Protein AF-A0A952P584-F1 (afdb_monomer_lite)

Structure (mmCIF, N/CA/C/O backbone):
data_AF-A0A952P584-F1
#
_entry.id   AF-A0A952P584-F1
#
loop_
_atom_site.group_PDB
_atom_site.id
_atom_site.type_symbol
_atom_site.label_atom_id
_atom_site.label_alt_id
_atom_site.label_comp_id
_atom_site.label_asym_id
_atom_site.label_entity_id
_atom_site.label_seq_id
_atom_site.pdbx_PDB_ins_code
_atom_site.Cartn_x
_atom_site.Cartn_y
_atom_site.Cartn_z
_atom_site.occupancy
_atom_site.B_iso_or_equiv
_atom_site.auth_seq_id
_atom_site.auth_comp_id
_atom_site.auth_asym_id
_atom_site.auth_atom_id
_atom_site.pdbx_PDB_model_num
ATOM 1 N N . MET A 1 1 ? 6.122 -4.767 -20.541 1.00 55.28 1 MET A N 1
ATOM 2 C CA . MET A 1 1 ? 4.658 -4.751 -20.755 1.00 55.28 1 MET A CA 1
ATOM 3 C C . MET A 1 1 ? 4.102 -3.714 -19.802 1.00 55.28 1 MET A C 1
ATOM 5 O O . MET A 1 1 ? 4.416 -3.806 -18.626 1.00 55.28 1 MET A O 1
ATOM 9 N N . LEU A 1 2 ? 3.342 -2.736 -20.294 1.00 66.06 2 LEU A N 1
ATOM 10 C CA . LEU A 1 2 ? 2.701 -1.732 -19.442 1.00 66.06 2 LEU A CA 1
ATOM 11 C C . LEU A 1 2 ? 1.430 -2.348 -18.856 1.00 66.06 2 LEU A C 1
ATOM 13 O O . LEU A 1 2 ? 0.504 -2.667 -19.602 1.00 66.06 2 LEU A O 1
ATOM 17 N N . THR A 1 3 ? 1.395 -2.560 -17.542 1.00 81.44 3 THR A N 1
ATOM 18 C CA . THR A 1 3 ? 0.188 -3.067 -16.874 1.00 81.44 3 THR A CA 1
ATOM 19 C C . THR A 1 3 ? -0.648 -1.889 -16.408 1.00 81.44 3 THR A C 1
ATOM 21 O O . THR A 1 3 ? -0.188 -1.090 -15.597 1.00 81.44 3 THR A O 1
ATOM 24 N N . GLN A 1 4 ? -1.880 -1.768 -16.898 1.00 86.69 4 GLN A N 1
ATOM 25 C CA . GLN A 1 4 ? -2.784 -0.702 -16.472 1.00 86.69 4 GLN A CA 1
ATOM 26 C C . GLN A 1 4 ? -3.712 -1.167 -15.352 1.00 86.6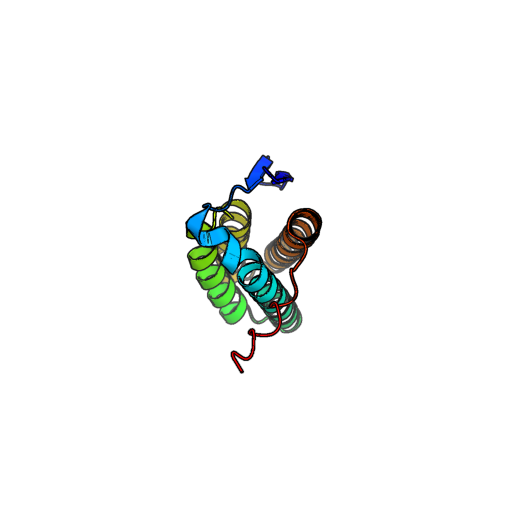9 4 GLN A C 1
ATOM 28 O O . GLN A 1 4 ? -4.386 -2.196 -15.446 1.00 86.69 4 GLN A O 1
ATOM 33 N N . VAL A 1 5 ? -3.786 -0.370 -14.289 1.00 87.88 5 VAL A N 1
ATOM 34 C CA . VAL A 1 5 ? -4.652 -0.632 -13.142 1.00 87.88 5 VAL A CA 1
ATOM 35 C C . VAL A 1 5 ? -5.497 0.594 -12.839 1.00 87.88 5 VAL A C 1
ATOM 37 O O . VAL A 1 5 ? -4.989 1.644 -12.462 1.00 87.88 5 VAL A O 1
ATOM 40 N N . THR A 1 6 ? -6.814 0.437 -12.952 1.00 87.62 6 THR A N 1
ATOM 41 C CA . THR A 1 6 ? -7.781 1.439 -12.491 1.00 87.62 6 THR A CA 1
ATOM 42 C C . THR A 1 6 ? -8.186 1.174 -11.044 1.00 87.62 6 THR A C 1
ATOM 44 O O . THR A 1 6 ? -8.560 0.044 -10.694 1.00 87.62 6 THR A O 1
ATOM 47 N N . THR A 1 7 ? -8.113 2.228 -10.236 1.00 89.44 7 THR A N 1
ATOM 48 C CA . THR A 1 7 ? -8.456 2.311 -8.809 1.00 89.44 7 THR A CA 1
ATOM 49 C C . THR A 1 7 ? -9.338 3.534 -8.562 1.00 89.44 7 THR A C 1
ATOM 51 O O . THR A 1 7 ? -9.632 4.300 -9.485 1.00 89.44 7 THR A O 1
ATOM 54 N N . ARG A 1 8 ? -9.738 3.769 -7.307 1.00 85.56 8 ARG A N 1
ATOM 55 C CA . ARG A 1 8 ? -10.441 5.003 -6.916 1.00 85.56 8 ARG A CA 1
ATOM 56 C C . ARG A 1 8 ? -9.630 6.275 -7.178 1.00 85.56 8 ARG A C 1
ATOM 58 O O . ARG A 1 8 ? -10.207 7.352 -7.276 1.00 85.56 8 ARG A O 1
ATOM 65 N N . HIS A 1 9 ? -8.308 6.149 -7.276 1.00 81.75 9 HIS A N 1
ATOM 66 C CA . HIS A 1 9 ? -7.392 7.266 -7.491 1.00 81.75 9 HIS A CA 1
ATOM 67 C C . HIS A 1 9 ? -7.165 7.586 -8.974 1.00 81.75 9 HIS A C 1
ATOM 69 O O . HIS A 1 9 ? -6.497 8.564 -9.292 1.00 81.75 9 HIS A O 1
ATOM 75 N N . GLY A 1 10 ? -7.731 6.787 -9.884 1.00 89.88 10 GLY A N 1
ATOM 76 C CA . GLY A 1 10 ? -7.568 6.939 -11.325 1.00 89.88 10 GLY A CA 1
ATOM 77 C C . GLY A 1 10 ? -6.967 5.697 -11.972 1.00 89.88 10 GLY A C 1
ATOM 78 O O . GLY A 1 10 ? -7.000 4.600 -11.413 1.00 89.88 10 GLY A O 1
ATOM 79 N N . THR A 1 11 ? -6.444 5.866 -13.183 1.00 90.12 11 THR A N 1
ATOM 80 C CA . THR A 1 11 ? -5.751 4.795 -13.907 1.00 90.12 11 THR A CA 1
ATOM 81 C C . THR A 1 11 ? -4.254 5.011 -13.803 1.00 90.12 11 THR A C 1
ATOM 83 O O . THR A 1 11 ? -3.769 6.103 -14.081 1.00 90.12 11 THR A O 1
ATOM 86 N N . TYR A 1 12 ? -3.549 3.958 -13.406 1.00 89.94 12 TYR A N 1
ATOM 87 C CA . TYR A 1 12 ? -2.105 3.945 -13.242 1.00 89.94 12 TYR A CA 1
ATOM 88 C C . TYR A 1 12 ? -1.482 2.980 -14.233 1.00 89.94 12 TYR A C 1
ATOM 90 O O . TYR A 1 12 ? -2.000 1.880 -14.443 1.00 89.94 12 TYR A O 1
ATOM 98 N N . GLU A 1 13 ? -0.351 3.387 -14.793 1.00 88.81 13 GLU A N 1
ATOM 99 C CA . GLU A 1 13 ? 0.538 2.506 -15.535 1.00 88.81 13 GLU A CA 1
ATOM 100 C C . GLU A 1 13 ? 1.598 1.970 -14.581 1.00 88.81 13 GLU A C 1
ATOM 102 O O . GLU A 1 13 ? 2.230 2.720 -13.841 1.00 88.81 13 GLU A O 1
ATOM 107 N N . ILE A 1 14 ? 1.747 0.652 -14.571 1.00 87.69 14 ILE A N 1
ATOM 108 C CA . ILE A 1 14 ? 2.794 -0.048 -13.845 1.00 87.69 14 ILE A CA 1
ATOM 109 C C . ILE A 1 14 ? 3.858 -0.403 -14.872 1.00 87.69 14 ILE A C 1
ATOM 111 O O . ILE A 1 14 ? 3.645 -1.266 -15.732 1.00 87.69 14 ILE A O 1
ATOM 115 N N . ASP A 1 15 ? 4.980 0.296 -14.757 1.00 85.62 15 ASP A N 1
ATOM 116 C CA . ASP A 1 15 ? 6.162 0.146 -15.598 1.00 85.62 15 ASP A CA 1
ATOM 117 C C . ASP A 1 15 ? 7.401 0.070 -14.698 1.00 85.62 15 ASP A C 1
ATOM 119 O O . ASP A 1 15 ? 8.000 1.098 -14.364 1.00 85.62 15 ASP A O 1
ATOM 123 N N . PRO A 1 16 ? 7.743 -1.126 -14.189 1.00 87.25 16 PRO A N 1
ATOM 124 C CA . PRO A 1 16 ? 8.911 -1.266 -13.346 1.00 87.25 16 PRO A CA 1
ATOM 125 C C . PRO A 1 16 ? 10.196 -0.986 -14.140 1.00 87.25 16 PRO A C 1
ATOM 127 O O . PRO A 1 16 ? 10.316 -1.443 -15.280 1.00 87.25 16 PRO A O 1
ATOM 130 N N . PRO A 1 17 ? 11.181 -0.290 -13.546 1.00 87.50 17 PRO A N 1
ATOM 131 C CA . PRO A 1 17 ? 12.475 -0.063 -14.178 1.00 87.50 17 PRO A CA 1
ATOM 132 C C . PRO A 1 17 ? 13.138 -1.370 -14.632 1.00 87.50 17 PRO A C 1
ATOM 134 O O . PRO A 1 17 ? 13.067 -2.389 -13.942 1.00 87.50 17 PRO A O 1
ATOM 137 N N . ALA A 1 18 ? 13.794 -1.349 -15.797 1.00 86.69 18 ALA A N 1
ATOM 138 C CA . ALA A 1 18 ? 14.370 -2.549 -16.412 1.00 86.69 18 ALA A CA 1
ATOM 139 C C . ALA A 1 18 ? 15.422 -3.242 -15.525 1.00 86.69 18 ALA A C 1
ATOM 141 O O . ALA A 1 18 ? 15.510 -4.465 -15.516 1.00 86.69 18 ALA A O 1
ATOM 142 N N . ASP A 1 19 ? 16.180 -2.465 -14.758 1.00 88.50 19 ASP A N 1
ATOM 143 C CA . ASP A 1 19 ? 17.163 -2.905 -13.765 1.00 88.50 19 ASP A CA 1
ATOM 144 C C . ASP A 1 19 ? 16.534 -3.507 -12.499 1.00 88.50 19 ASP A C 1
ATOM 146 O O . ASP A 1 19 ? 17.216 -4.190 -11.740 1.00 88.50 19 ASP A O 1
ATOM 150 N N . LEU A 1 20 ? 15.233 -3.300 -12.280 1.00 88.75 20 LEU A N 1
ATOM 151 C CA . LEU A 1 20 ? 14.490 -3.888 -11.167 1.00 88.75 20 LEU A CA 1
ATOM 152 C C . LEU A 1 20 ? 13.628 -5.086 -11.570 1.00 88.75 20 LEU A C 1
ATOM 154 O O . LEU A 1 20 ? 13.075 -5.748 -10.691 1.00 88.75 20 LEU A O 1
ATOM 158 N N . MET A 1 21 ? 13.524 -5.387 -12.869 1.00 86.31 21 MET A N 1
ATOM 159 C CA . MET A 1 21 ? 12.645 -6.433 -13.405 1.00 86.31 21 MET A CA 1
ATOM 160 C C . MET A 1 21 ? 12.895 -7.817 -12.790 1.00 86.31 21 MET A C 1
ATOM 162 O O . MET A 1 21 ? 11.934 -8.540 -12.530 1.00 86.31 21 MET A O 1
ATOM 166 N N . GLU A 1 22 ? 14.150 -8.175 -12.503 1.00 87.38 22 GLU A N 1
ATOM 167 C CA . GLU A 1 22 ? 14.493 -9.459 -11.870 1.00 87.38 22 GLU A CA 1
ATOM 168 C C . GLU A 1 22 ? 13.995 -9.575 -10.418 1.00 87.38 22 GLU A C 1
ATOM 170 O O . GLU A 1 22 ? 13.712 -10.673 -9.941 1.00 87.38 22 GLU A O 1
ATOM 175 N N . TYR A 1 23 ? 13.808 -8.445 -9.729 1.00 89.06 23 TYR A N 1
ATOM 176 C CA . TYR A 1 23 ? 13.332 -8.397 -8.345 1.00 89.06 23 TYR A CA 1
ATOM 177 C C . TYR A 1 23 ? 11.806 -8.311 -8.243 1.00 89.06 23 TYR A C 1
ATOM 179 O O . TYR A 1 23 ? 11.258 -8.421 -7.145 1.00 89.06 23 TYR A O 1
ATOM 187 N N . ILE A 1 24 ? 11.093 -8.121 -9.359 1.00 89.12 24 ILE A N 1
ATOM 188 C CA . ILE A 1 24 ? 9.631 -7.965 -9.366 1.00 89.12 24 ILE A CA 1
ATOM 189 C C . ILE A 1 24 ? 8.900 -9.181 -8.790 1.00 89.12 24 ILE A C 1
ATOM 191 O O . ILE A 1 24 ? 8.007 -8.971 -7.964 1.00 89.12 24 ILE A O 1
ATOM 195 N N . PRO A 1 25 ? 9.264 -10.436 -9.119 1.00 87.75 25 PRO A N 1
ATOM 196 C CA . PRO A 1 25 ? 8.616 -11.596 -8.513 1.00 87.75 25 PRO A CA 1
ATOM 197 C C . PRO A 1 25 ? 8.746 -11.602 -6.983 1.00 87.75 25 PRO A C 1
ATOM 199 O O . PRO A 1 25 ? 7.752 -11.761 -6.270 1.00 87.75 25 PRO A O 1
ATOM 202 N N . GLU A 1 26 ? 9.948 -11.351 -6.454 1.00 89.19 26 GLU A N 1
ATOM 203 C CA . GLU A 1 26 ? 10.174 -11.281 -5.007 1.00 89.19 26 GLU A CA 1
ATOM 204 C C . GLU A 1 26 ? 9.423 -10.102 -4.375 1.00 89.19 26 GLU A C 1
ATOM 206 O O . GLU A 1 26 ? 8.772 -10.250 -3.335 1.00 89.19 26 GLU A O 1
ATOM 211 N N . PHE A 1 27 ? 9.465 -8.933 -5.017 1.00 91.19 27 PHE A N 1
ATOM 212 C CA . PHE A 1 27 ? 8.733 -7.749 -4.592 1.00 91.19 27 PHE A CA 1
ATOM 213 C C . PHE A 1 27 ? 7.240 -8.058 -4.441 1.00 91.19 27 PHE A C 1
ATOM 215 O O . PHE A 1 27 ? 6.681 -7.790 -3.376 1.00 91.19 27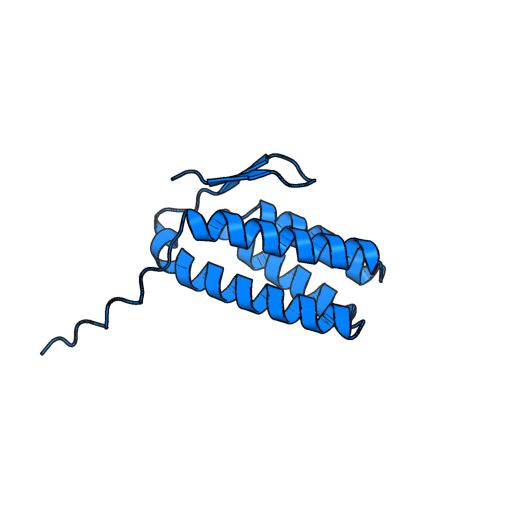 PHE A O 1
ATOM 222 N N . LEU A 1 28 ? 6.606 -8.670 -5.448 1.00 91.69 28 LEU A N 1
ATOM 223 C CA . LEU A 1 28 ? 5.185 -9.029 -5.414 1.00 91.69 28 LEU A CA 1
ATOM 224 C C . LEU A 1 28 ? 4.884 -10.082 -4.346 1.00 91.69 28 LEU A C 1
ATOM 226 O O . LEU A 1 28 ? 3.923 -9.915 -3.594 1.00 91.69 28 LEU A O 1
ATOM 230 N N . GLY A 1 29 ? 5.737 -11.098 -4.192 1.00 91.69 29 GLY A N 1
ATOM 231 C CA . GLY A 1 29 ? 5.620 -12.070 -3.100 1.00 91.69 29 GLY A CA 1
ATOM 232 C C . GLY A 1 29 ? 5.689 -11.412 -1.716 1.00 91.69 29 GLY A C 1
ATOM 233 O O . GLY A 1 29 ? 4.951 -11.776 -0.798 1.00 91.69 29 GLY A O 1
ATOM 234 N N . ASN A 1 30 ? 6.518 -10.380 -1.554 1.00 93.88 30 ASN A N 1
ATOM 235 C CA . ASN A 1 30 ? 6.559 -9.592 -0.326 1.00 93.88 30 ASN A CA 1
ATOM 236 C C . ASN A 1 30 ? 5.308 -8.711 -0.151 1.00 93.88 30 ASN A C 1
ATOM 238 O O . ASN A 1 30 ? 4.836 -8.568 0.977 1.00 93.88 30 ASN A O 1
ATOM 242 N N . ARG A 1 31 ? 4.709 -8.183 -1.230 1.00 95.31 31 ARG A N 1
ATOM 243 C CA . ARG A 1 31 ? 3.424 -7.459 -1.150 1.00 95.31 31 ARG A CA 1
ATOM 244 C C . ARG A 1 31 ? 2.252 -8.379 -0.785 1.00 95.31 31 ARG A C 1
ATOM 246 O O . ARG A 1 31 ? 1.354 -7.948 -0.067 1.00 95.31 31 ARG A O 1
ATOM 253 N N . GLU A 1 32 ? 2.264 -9.645 -1.202 1.00 95.12 32 GLU A N 1
ATOM 254 C CA . GLU A 1 32 ? 1.259 -10.631 -0.768 1.00 95.12 32 GLU A CA 1
ATOM 255 C C . GLU A 1 32 ? 1.360 -10.918 0.743 1.00 95.12 32 GLU A C 1
ATOM 257 O O . GLU A 1 32 ? 0.342 -10.980 1.438 1.00 95.12 32 GLU A O 1
ATOM 262 N N . LYS A 1 33 ? 2.583 -11.009 1.289 1.00 96.62 33 LYS A N 1
ATOM 263 C CA . LYS A 1 33 ? 2.802 -11.116 2.746 1.00 96.62 33 LYS A CA 1
ATOM 264 C C . LYS A 1 33 ? 2.317 -9.866 3.481 1.00 96.62 33 LYS A C 1
ATOM 266 O O . LYS A 1 33 ? 1.685 -9.981 4.531 1.00 96.62 33 LYS A O 1
ATOM 271 N N . ASP A 1 34 ? 2.574 -8.688 2.916 1.00 97.56 34 ASP A N 1
ATOM 272 C CA . ASP A 1 34 ? 2.081 -7.421 3.458 1.00 97.56 34 ASP A CA 1
ATOM 273 C C . ASP A 1 34 ? 0.546 -7.412 3.521 1.00 97.56 34 ASP A C 1
ATOM 275 O O . ASP A 1 34 ? -0.020 -7.097 4.567 1.00 97.56 34 ASP A O 1
ATOM 279 N N . LEU A 1 35 ? -0.137 -7.845 2.454 1.00 98.25 35 LEU A N 1
ATOM 280 C CA . LEU A 1 35 ? -1.598 -7.968 2.424 1.00 98.25 35 LEU A CA 1
ATOM 281 C C . LEU A 1 35 ? -2.120 -8.904 3.525 1.00 98.25 35 LEU A C 1
ATOM 283 O O . LEU A 1 35 ? -3.083 -8.565 4.216 1.00 98.25 35 LEU A O 1
ATOM 287 N N . ALA A 1 36 ? -1.482 -10.059 3.727 1.00 98.25 36 ALA A N 1
ATOM 288 C CA . ALA A 1 36 ? -1.866 -10.988 4.788 1.00 98.25 36 ALA A CA 1
ATOM 289 C C . ALA A 1 36 ? -1.714 -10.362 6.190 1.00 98.25 36 ALA A C 1
ATOM 291 O O . ALA A 1 36 ? -2.590 -10.535 7.045 1.00 98.25 36 ALA A O 1
ATOM 292 N N . ALA A 1 37 ? -0.639 -9.599 6.417 1.00 98.50 37 ALA A N 1
ATOM 293 C CA . ALA A 1 37 ? -0.412 -8.877 7.668 1.00 98.50 37 ALA A CA 1
ATOM 294 C C . ALA A 1 37 ? -1.467 -7.783 7.898 1.00 98.50 37 ALA A C 1
ATOM 296 O O . ALA A 1 37 ? -2.051 -7.716 8.981 1.00 98.50 37 ALA A O 1
ATOM 297 N N . LEU A 1 38 ? -1.787 -6.995 6.868 1.00 98.56 38 LEU A N 1
ATOM 298 C CA . LEU A 1 38 ? -2.842 -5.979 6.917 1.00 98.56 38 LEU A CA 1
ATOM 299 C C . LEU A 1 38 ? -4.204 -6.586 7.274 1.00 98.56 38 LEU A C 1
ATOM 301 O O . LEU A 1 38 ? -4.891 -6.114 8.181 1.00 98.56 38 LEU A O 1
ATOM 305 N N . GLN A 1 39 ? -4.576 -7.680 6.607 1.00 98.56 39 GLN A N 1
ATOM 306 C CA . GLN A 1 39 ? -5.816 -8.406 6.881 1.00 98.56 39 GLN A CA 1
ATOM 307 C C . GLN A 1 39 ? -5.863 -8.968 8.310 1.00 98.56 39 GLN A C 1
ATOM 309 O O . GLN A 1 39 ? -6.929 -9.029 8.925 1.00 98.56 39 GLN A O 1
ATOM 314 N N . ALA A 1 40 ? -4.726 -9.399 8.859 1.00 98.62 40 ALA A N 1
ATOM 315 C CA . ALA A 1 40 ? -4.653 -9.849 10.243 1.00 98.62 40 ALA A CA 1
ATOM 316 C C . ALA A 1 40 ? -4.811 -8.689 11.237 1.00 98.62 40 ALA A C 1
ATOM 318 O O . ALA A 1 40 ? -5.561 -8.830 12.205 1.00 98.62 40 ALA A O 1
ATOM 319 N N . ALA A 1 41 ? -4.152 -7.555 10.989 1.00 98.44 41 ALA A N 1
ATOM 320 C CA . ALA A 1 41 ? -4.217 -6.373 11.844 1.00 98.44 41 ALA A CA 1
ATOM 321 C C . ALA A 1 41 ? -5.639 -5.786 11.899 1.00 98.44 41 ALA A C 1
ATOM 323 O O . ALA A 1 41 ? -6.181 -5.591 12.987 1.00 98.44 41 ALA A O 1
ATOM 324 N N . ILE A 1 42 ? -6.316 -5.631 10.753 1.00 98.38 42 ILE A N 1
ATOM 325 C CA . ILE A 1 42 ? -7.692 -5.102 10.715 1.00 98.38 42 ILE A CA 1
ATOM 326 C C . ILE A 1 42 ? -8.700 -6.024 11.419 1.00 98.38 42 ILE A C 1
ATOM 328 O O . ILE A 1 42 ? -9.601 -5.551 12.112 1.00 98.38 42 ILE A O 1
ATOM 332 N N . ARG A 1 43 ? -8.536 -7.354 11.335 1.00 98.38 43 ARG A N 1
ATOM 333 C CA . ARG A 1 43 ? -9.371 -8.306 12.096 1.00 98.38 43 ARG A CA 1
ATOM 334 C C . ARG A 1 43 ? -9.210 -8.144 13.607 1.00 98.38 43 ARG A C 1
ATOM 336 O O . ARG A 1 43 ? -10.183 -8.315 14.330 1.00 98.38 43 ARG A O 1
ATOM 343 N N . LYS A 1 44 ? -8.008 -7.798 14.069 1.00 97.94 44 LYS A N 1
ATOM 344 C CA . LYS A 1 44 ? -7.708 -7.546 15.485 1.00 97.94 44 LYS A CA 1
ATOM 345 C C . LYS A 1 44 ? -8.051 -6.122 15.939 1.00 97.94 44 LYS A C 1
ATOM 347 O O . LYS A 1 44 ? -8.030 -5.871 17.136 1.00 97.94 44 LYS A O 1
ATOM 352 N N . GLY A 1 45 ? -8.367 -5.213 15.011 1.00 97.88 45 GLY A N 1
ATOM 353 C CA . GLY A 1 45 ? -8.532 -3.787 15.315 1.00 97.88 45 GLY A CA 1
ATOM 354 C C . GLY A 1 45 ? -7.212 -3.093 15.668 1.00 97.88 45 GLY A C 1
ATOM 355 O O . GLY A 1 45 ? -7.217 -2.110 16.398 1.00 97.88 45 GLY A O 1
ATOM 356 N N . ASP A 1 46 ? -6.083 -3.617 15.186 1.00 98.56 46 ASP A N 1
ATOM 357 C CA . ASP A 1 46 ? -4.746 -3.098 15.486 1.00 98.56 46 ASP A CA 1
ATOM 358 C C . ASP A 1 46 ? -4.381 -1.952 14.527 1.00 98.56 46 ASP A C 1
ATOM 360 O O . ASP A 1 46 ? -3.657 -2.125 13.543 1.00 98.56 46 ASP A O 1
ATOM 364 N N . PHE A 1 47 ? -4.958 -0.775 14.777 1.00 98.44 47 PHE A N 1
ATOM 365 C CA . PHE A 1 47 ? -4.705 0.429 13.983 1.00 98.44 47 PHE A CA 1
ATOM 366 C C . PHE A 1 47 ? -3.251 0.925 14.034 1.00 98.44 47 PHE A C 1
ATOM 368 O O . PHE A 1 47 ? -2.746 1.317 12.980 1.00 98.44 47 PHE A O 1
ATOM 375 N N . PRO A 1 48 ? -2.529 0.868 15.174 1.00 98.50 48 PRO A N 1
ATOM 376 C CA . PRO A 1 48 ? -1.104 1.196 15.198 1.00 98.50 48 PRO A CA 1
ATOM 377 C C . PRO A 1 48 ? -0.275 0.331 14.241 1.00 98.50 48 PRO A C 1
ATOM 379 O O . PRO A 1 48 ? 0.582 0.854 13.522 1.00 98.50 48 PRO A O 1
ATOM 382 N N . GLU A 1 49 ? -0.549 -0.975 14.171 1.00 98.31 49 GLU A N 1
ATOM 383 C CA . GLU A 1 49 ? 0.141 -1.845 13.218 1.00 98.31 49 GLU A CA 1
ATOM 384 C C . GLU A 1 49 ? -0.268 -1.551 11.769 1.00 98.31 49 GLU A C 1
ATOM 386 O O . GLU A 1 49 ? 0.595 -1.521 10.890 1.00 98.31 49 GLU A O 1
ATOM 391 N N . LEU A 1 50 ? -1.547 -1.258 11.497 1.00 98.50 50 LEU A N 1
ATOM 392 C CA . LEU A 1 50 ? -1.992 -0.827 10.162 1.00 98.50 50 LEU A CA 1
ATOM 393 C C . LEU A 1 50 ? -1.280 0.448 9.699 1.00 98.50 50 LEU A C 1
ATOM 395 O O . LEU A 1 50 ? -0.831 0.509 8.555 1.00 98.50 50 LEU A O 1
ATOM 399 N N . PHE A 1 51 ? -1.127 1.432 10.589 1.00 98.38 51 PHE A N 1
ATOM 400 C CA . PHE A 1 51 ? -0.391 2.665 10.316 1.00 98.38 51 PHE A CA 1
ATOM 401 C C . PHE A 1 51 ? 1.064 2.363 9.940 1.00 98.38 51 PHE A C 1
ATOM 403 O O . PHE A 1 51 ? 1.555 2.795 8.895 1.00 98.38 51 PHE A O 1
ATOM 410 N N . ARG A 1 52 ? 1.748 1.551 10.757 1.00 98.25 52 ARG A N 1
ATOM 411 C CA . ARG A 1 52 ? 3.152 1.177 10.540 1.00 98.25 52 ARG A CA 1
ATOM 412 C C . ARG A 1 52 ? 3.347 0.392 9.241 1.00 98.25 52 ARG A C 1
ATOM 414 O O . ARG A 1 52 ? 4.320 0.622 8.518 1.00 98.25 52 ARG A O 1
ATOM 421 N N . LEU A 1 53 ? 2.439 -0.537 8.940 1.00 98.00 53 LEU A N 1
ATOM 422 C CA . LEU A 1 53 ? 2.456 -1.308 7.700 1.00 98.00 53 LEU A CA 1
ATOM 423 C C . LEU A 1 53 ? 2.219 -0.404 6.487 1.00 98.00 53 LEU A C 1
ATOM 425 O O . LEU A 1 53 ? 3.014 -0.470 5.552 1.00 98.00 53 LEU A O 1
ATOM 429 N N . GLY A 1 54 ? 1.206 0.469 6.523 1.00 97.38 54 GLY A N 1
ATOM 430 C CA . GLY A 1 54 ? 0.931 1.444 5.462 1.00 97.38 54 GLY A CA 1
ATOM 431 C C . GLY A 1 54 ? 2.145 2.324 5.161 1.00 97.38 54 GLY A C 1
ATOM 432 O O . GLY A 1 54 ? 2.613 2.367 4.023 1.00 97.38 54 GLY A O 1
ATOM 433 N N . HIS A 1 55 ? 2.751 2.908 6.197 1.00 96.50 55 HIS A N 1
ATOM 434 C CA . HIS A 1 55 ? 3.945 3.742 6.055 1.00 96.50 55 HIS A CA 1
ATOM 435 C C . HIS A 1 55 ? 5.108 3.004 5.372 1.00 96.50 55 HIS A C 1
ATOM 437 O O . HIS A 1 55 ? 5.723 3.513 4.430 1.00 96.50 55 HIS A O 1
ATOM 443 N N . ARG A 1 56 ? 5.400 1.771 5.811 1.00 96.31 56 ARG A N 1
ATOM 444 C CA . ARG A 1 56 ? 6.467 0.955 5.214 1.00 96.31 56 ARG A CA 1
ATOM 445 C C . ARG A 1 56 ? 6.159 0.598 3.761 1.00 96.31 56 ARG A C 1
ATOM 447 O O . ARG A 1 56 ? 7.045 0.708 2.918 1.00 96.31 56 ARG A O 1
ATOM 454 N N . ILE A 1 57 ? 4.933 0.154 3.475 1.00 96.56 57 ILE A N 1
ATOM 455 C CA . ILE A 1 57 ? 4.508 -0.251 2.128 1.00 96.56 57 ILE A CA 1
ATOM 456 C C . ILE A 1 57 ? 4.633 0.928 1.159 1.00 96.56 57 ILE A C 1
ATOM 458 O O . ILE A 1 57 ? 5.181 0.765 0.068 1.00 96.56 57 ILE A O 1
ATOM 462 N N . LYS A 1 58 ? 4.205 2.123 1.578 1.00 93.56 58 LYS A N 1
ATOM 463 C CA . LYS A 1 58 ? 4.352 3.360 0.803 1.00 93.56 58 LYS A CA 1
ATOM 464 C C . LYS A 1 58 ? 5.802 3.590 0.378 1.00 93.56 58 LYS A C 1
ATOM 466 O O . LYS A 1 58 ? 6.066 3.784 -0.807 1.00 93.56 58 LYS A O 1
ATOM 471 N N . GLY A 1 59 ? 6.737 3.492 1.326 1.00 91.50 59 GLY A N 1
ATOM 472 C CA . GLY A 1 59 ? 8.163 3.713 1.071 1.00 91.50 59 GLY A CA 1
ATOM 473 C C . GLY A 1 59 ? 8.791 2.710 0.099 1.00 91.50 59 GLY A C 1
ATOM 474 O O . GLY A 1 59 ? 9.659 3.084 -0.683 1.00 91.50 59 GLY A O 1
ATOM 475 N N . VAL A 1 60 ? 8.344 1.449 0.103 1.00 91.81 60 VAL A N 1
ATOM 476 C CA . VAL A 1 60 ? 8.919 0.414 -0.777 1.00 91.81 60 VAL A CA 1
ATOM 477 C C . VAL A 1 60 ? 8.319 0.393 -2.183 1.00 91.81 60 VAL A C 1
ATOM 479 O O . VAL A 1 60 ? 8.974 -0.105 -3.089 1.00 91.81 60 VAL A O 1
ATOM 482 N N . CYS A 1 61 ? 7.099 0.896 -2.399 1.00 90.12 61 CYS A N 1
ATOM 483 C CA . CYS A 1 61 ? 6.427 0.774 -3.701 1.00 90.12 61 CYS A CA 1
ATOM 484 C C . CYS A 1 61 ? 6.866 1.828 -4.727 1.00 90.12 61 CYS A C 1
ATOM 486 O O . CYS A 1 61 ? 6.885 1.540 -5.924 1.00 90.12 61 CYS A O 1
ATOM 488 N N . GLN A 1 62 ? 7.228 3.033 -4.275 1.00 84.38 62 GLN A N 1
ATOM 489 C CA . GLN A 1 62 ? 7.595 4.148 -5.157 1.00 84.38 62 GLN A CA 1
ATOM 490 C C . GLN A 1 62 ? 8.784 3.841 -6.089 1.00 84.38 62 GLN A C 1
ATOM 492 O O . GLN A 1 62 ? 8.638 4.044 -7.293 1.00 84.38 62 GLN A O 1
ATOM 497 N N . PRO A 1 63 ? 9.927 3.316 -5.600 1.00 85.94 63 PRO A N 1
ATOM 498 C CA . PRO A 1 63 ? 11.092 3.061 -6.455 1.00 85.94 63 PRO A CA 1
ATOM 499 C C . PRO A 1 63 ? 10.863 1.986 -7.527 1.00 85.94 63 PRO A C 1
ATOM 501 O O . PRO A 1 63 ? 11.544 1.983 -8.543 1.00 85.94 63 PRO A O 1
ATOM 504 N N . PHE A 1 64 ? 9.904 1.081 -7.309 1.00 85.06 64 PHE A N 1
ATOM 505 C CA . PHE A 1 64 ? 9.621 -0.055 -8.192 1.00 85.06 64 PHE A CA 1
ATOM 506 C C . PHE A 1 64 ? 8.570 0.253 -9.275 1.00 85.06 64 PHE A C 1
ATOM 508 O O . PHE A 1 64 ? 8.144 -0.658 -9.978 1.00 85.06 64 PHE A O 1
ATOM 515 N N . GLY A 1 65 ? 8.105 1.503 -9.397 1.00 87.06 65 GLY A N 1
ATOM 516 C CA . GLY A 1 65 ? 7.069 1.877 -10.372 1.00 87.06 65 GLY A CA 1
ATOM 517 C C . GLY A 1 65 ? 5.641 1.485 -9.962 1.00 87.06 65 GLY A C 1
ATOM 518 O O . GLY A 1 65 ? 4.726 1.522 -10.780 1.00 87.06 65 GLY A O 1
ATOM 519 N N . PHE A 1 66 ? 5.413 1.132 -8.691 1.00 90.81 66 PHE A N 1
ATOM 520 C CA . PHE A 1 66 ? 4.091 0.771 -8.159 1.00 90.81 66 PHE A CA 1
ATOM 521 C C . PHE A 1 66 ? 3.437 1.941 -7.418 1.00 90.81 66 PHE A C 1
ATOM 523 O O . PHE A 1 66 ? 2.998 1.807 -6.272 1.00 90.81 66 PHE A O 1
ATOM 530 N N . GLU A 1 67 ? 3.353 3.103 -8.069 1.00 91.38 67 GLU A N 1
ATOM 531 C CA . GLU A 1 67 ? 2.803 4.324 -7.464 1.00 91.38 67 GLU A CA 1
ATOM 532 C C . GLU A 1 67 ? 1.390 4.109 -6.898 1.00 91.38 67 GLU A C 1
ATOM 534 O O . GLU A 1 67 ? 1.083 4.560 -5.794 1.00 91.38 67 GLU A O 1
ATOM 539 N N . VAL A 1 68 ? 0.560 3.334 -7.601 1.00 94.00 68 VAL A N 1
ATOM 540 C CA . VAL A 1 68 ? -0.804 3.005 -7.169 1.00 94.00 68 VAL A CA 1
ATOM 541 C C . VAL A 1 68 ? -0.847 2.300 -5.810 1.00 94.00 68 VAL A C 1
ATOM 543 O O . VAL A 1 68 ? -1.686 2.631 -4.974 1.00 94.00 68 VAL A O 1
ATOM 546 N N . LEU A 1 69 ? 0.079 1.369 -5.547 1.00 94.94 69 LEU A N 1
ATOM 547 C CA . LEU A 1 69 ? 0.177 0.691 -4.251 1.00 94.94 69 LEU A CA 1
ATOM 548 C C . LEU A 1 69 ? 0.660 1.660 -3.170 1.00 94.94 69 LEU A C 1
ATOM 550 O O . LEU A 1 69 ? 0.193 1.590 -2.035 1.00 94.94 69 LEU A O 1
ATOM 554 N N . GLY A 1 70 ? 1.553 2.585 -3.532 1.00 94.38 70 GLY A N 1
ATOM 555 C CA . GLY A 1 70 ? 2.000 3.658 -2.649 1.00 94.38 70 GLY A CA 1
ATOM 556 C C . GLY A 1 70 ? 0.858 4.581 -2.221 1.00 94.38 70 GLY A C 1
ATOM 557 O O . GLY A 1 70 ? 0.735 4.879 -1.036 1.00 94.38 70 GLY A O 1
ATOM 558 N N . LYS A 1 71 ? -0.019 4.970 -3.155 1.00 95.38 71 LYS A N 1
ATOM 559 C CA . LYS A 1 71 ? -1.192 5.810 -2.865 1.00 95.38 71 LYS A CA 1
ATOM 560 C C . LYS A 1 71 ? -2.220 5.110 -1.984 1.00 95.38 71 LYS A C 1
ATOM 562 O O . LYS A 1 71 ? -2.656 5.685 -0.994 1.00 95.38 71 LYS A O 1
ATOM 567 N N . ILE A 1 72 ? -2.522 3.845 -2.270 1.00 97.00 72 ILE A N 1
ATOM 568 C CA . ILE A 1 72 ? -3.394 3.030 -1.409 1.00 97.00 72 ILE A CA 1
ATOM 569 C C . ILE A 1 72 ? -2.806 2.915 0.009 1.00 97.00 72 ILE A C 1
ATOM 571 O O . ILE A 1 72 ? -3.530 2.981 1.001 1.00 97.00 72 ILE A O 1
ATOM 575 N N . ALA A 1 73 ? -1.485 2.757 0.126 1.00 97.12 73 ALA A N 1
ATOM 576 C CA . ALA A 1 73 ? -0.815 2.660 1.419 1.00 97.12 73 ALA A CA 1
ATOM 577 C C . ALA A 1 73 ? -0.810 3.987 2.203 1.00 97.12 73 ALA A C 1
ATOM 579 O O . ALA A 1 73 ? -0.936 3.964 3.425 1.00 97.12 73 ALA A O 1
ATOM 580 N N . GLU A 1 74 ? -0.704 5.129 1.520 1.00 96.94 74 GLU A N 1
ATOM 581 C CA . GLU A 1 74 ? -0.814 6.473 2.109 1.00 96.94 74 GLU A CA 1
ATOM 582 C C . GLU A 1 74 ? -2.214 6.742 2.687 1.00 96.94 74 GLU A C 1
ATOM 584 O O . GLU A 1 74 ? -2.357 7.241 3.809 1.00 96.94 74 GLU A O 1
ATOM 589 N N . ASP A 1 75 ? -3.252 6.357 1.948 1.00 97.50 75 ASP A N 1
ATOM 590 C CA . ASP A 1 75 ? -4.639 6.455 2.398 1.00 97.50 75 ASP A CA 1
ATOM 591 C C . ASP A 1 75 ? -4.919 5.516 3.577 1.00 97.50 75 ASP A C 1
ATOM 593 O O . ASP A 1 75 ? -5.568 5.908 4.549 1.00 97.50 75 ASP A O 1
ATOM 597 N N . LEU A 1 76 ? -4.386 4.291 3.530 1.00 98.25 76 LEU A N 1
ATOM 598 C CA . LEU A 1 76 ? -4.464 3.342 4.637 1.00 98.25 76 LEU A CA 1
ATOM 599 C C . LEU A 1 76 ? -3.771 3.877 5.896 1.00 98.25 76 LEU A C 1
ATOM 601 O O . LEU A 1 76 ? -4.336 3.781 6.982 1.00 98.25 76 LEU A O 1
ATOM 605 N N . GLU A 1 77 ? -2.568 4.440 5.762 1.00 97.69 77 GLU A N 1
ATOM 606 C CA . GLU A 1 77 ? -1.824 5.075 6.857 1.00 97.69 77 GLU A CA 1
ATOM 607 C C . GLU A 1 77 ? -2.670 6.191 7.494 1.00 97.69 77 GLU A C 1
ATOM 609 O O . GLU A 1 77 ? -2.876 6.217 8.709 1.00 97.69 77 GLU A O 1
ATOM 614 N N . SER A 1 78 ? -3.252 7.060 6.667 1.00 97.81 78 SER A N 1
ATOM 615 C CA . SER A 1 78 ? -4.109 8.162 7.119 1.00 97.81 78 SER A CA 1
ATOM 616 C C . SER A 1 78 ? -5.392 7.681 7.805 1.00 97.81 78 SER A C 1
ATOM 618 O O . SER A 1 78 ? -5.799 8.251 8.820 1.00 97.81 78 SER A O 1
ATOM 620 N N . ALA A 1 79 ? -6.032 6.636 7.275 1.00 98.19 79 ALA A N 1
ATOM 621 C CA . ALA A 1 79 ? -7.237 6.037 7.844 1.00 98.19 79 ALA A CA 1
ATOM 622 C C . ALA A 1 79 ? -6.948 5.326 9.169 1.00 98.19 79 ALA A C 1
ATOM 624 O O . ALA A 1 79 ? -7.691 5.504 10.132 1.00 98.19 79 ALA A O 1
ATOM 625 N N . ALA A 1 80 ? -5.835 4.596 9.251 1.00 98.31 80 ALA A N 1
ATOM 626 C CA . ALA A 1 80 ? -5.397 3.928 10.469 1.00 98.31 80 ALA A CA 1
ATOM 627 C C . ALA A 1 80 ? -5.097 4.934 11.586 1.00 98.31 80 ALA A C 1
ATOM 629 O O . ALA A 1 80 ? -5.532 4.731 12.714 1.00 98.31 80 ALA A O 1
ATOM 630 N N . HIS A 1 81 ? -4.454 6.064 11.269 1.00 97.88 81 HIS A N 1
ATOM 631 C CA . HIS A 1 81 ? -4.235 7.148 12.234 1.00 97.88 81 HIS A CA 1
ATOM 632 C C . HIS A 1 81 ? -5.549 7.736 12.784 1.00 97.88 81 HIS A C 1
ATOM 634 O O . HIS A 1 81 ? -5.590 8.255 13.897 1.00 97.88 81 HIS A O 1
ATOM 640 N N . ARG A 1 82 ? -6.629 7.698 11.997 1.00 98.06 82 ARG A N 1
ATOM 641 C CA . ARG A 1 82 ? -7.966 8.170 12.395 1.00 98.06 82 ARG A CA 1
ATOM 642 C C . ARG A 1 82 ? -8.851 7.055 12.958 1.00 98.06 82 ARG A C 1
ATOM 644 O O . ARG A 1 82 ? -10.008 7.322 13.265 1.00 98.06 82 ARG A O 1
ATOM 651 N N . GLU A 1 83 ? -8.327 5.832 13.044 1.00 97.62 83 GLU A N 1
ATOM 652 C CA . GLU A 1 83 ? -9.060 4.612 13.399 1.00 97.62 83 GLU A CA 1
ATOM 653 C C . GLU A 1 83 ? -10.316 4.372 12.533 1.00 97.62 83 GLU A C 1
ATOM 655 O O . GLU A 1 83 ? -11.288 3.737 12.949 1.00 97.62 83 GLU A O 1
ATOM 660 N N . ASP A 1 84 ? -10.297 4.849 11.283 1.00 98.31 84 ASP A N 1
ATOM 661 C CA . ASP A 1 84 ? -11.394 4.660 10.335 1.00 98.31 84 ASP A CA 1
ATOM 662 C C . ASP A 1 84 ? -11.330 3.254 9.732 1.00 98.31 84 ASP A C 1
ATOM 664 O O . ASP A 1 84 ? -10.742 3.000 8.675 1.00 98.31 84 ASP A 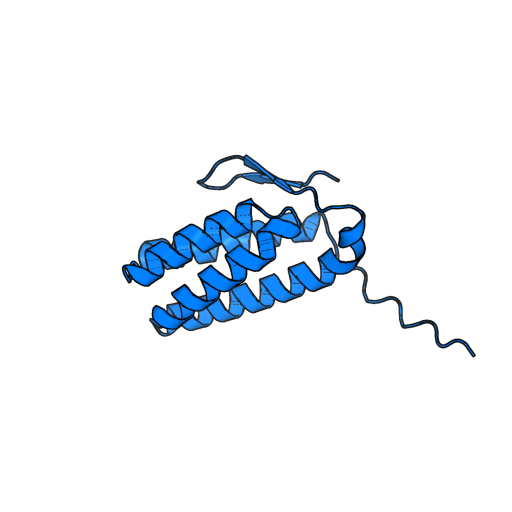O 1
ATOM 668 N N . ARG A 1 85 ? -11.953 2.310 10.439 1.00 98.06 85 ARG A N 1
ATOM 669 C CA . ARG A 1 85 ? -12.023 0.904 10.032 1.00 98.06 85 ARG A CA 1
ATOM 670 C C . ARG A 1 85 ? -12.585 0.723 8.621 1.00 98.06 85 ARG A C 1
ATOM 672 O O . ARG A 1 85 ? -12.083 -0.127 7.889 1.00 98.06 85 ARG A O 1
ATOM 679 N N . GLY A 1 86 ? -13.602 1.500 8.246 1.00 98.19 86 GLY A N 1
ATOM 680 C CA . GLY A 1 86 ? -14.275 1.359 6.956 1.00 98.19 86 GLY A CA 1
ATOM 681 C C . GLY A 1 86 ? -13.342 1.694 5.797 1.00 98.19 86 GLY A C 1
ATOM 682 O O . GLY A 1 86 ? -13.233 0.922 4.841 1.00 98.19 86 GLY A O 1
ATOM 683 N N . ILE A 1 87 ? -12.607 2.805 5.907 1.00 97.88 87 ILE A N 1
ATOM 684 C CA . ILE A 1 87 ? -11.608 3.169 4.898 1.00 97.88 87 ILE A CA 1
ATOM 685 C C . ILE A 1 87 ? -10.443 2.175 4.901 1.00 97.88 87 ILE A C 1
ATOM 687 O O . ILE A 1 87 ? -10.022 1.753 3.823 1.00 97.88 87 ILE A O 1
ATOM 691 N N . CYS A 1 88 ? -9.968 1.730 6.070 1.00 98.56 88 CYS A N 1
ATOM 692 C CA . CYS A 1 88 ? -8.921 0.708 6.154 1.00 98.56 88 CYS A CA 1
ATOM 693 C C . CYS A 1 88 ? -9.312 -0.583 5.418 1.00 98.56 88 CYS A C 1
ATOM 695 O O . CYS A 1 88 ? -8.541 -1.087 4.604 1.00 98.56 88 CYS A O 1
ATOM 697 N N . GLU A 1 89 ? -10.514 -1.114 5.656 1.00 98.50 89 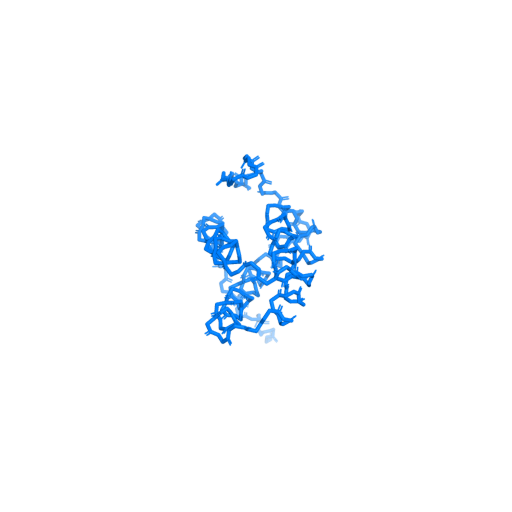GLU A N 1
ATOM 698 C CA . GLU A 1 89 ? -11.002 -2.321 4.977 1.00 98.50 89 GLU A CA 1
ATOM 699 C C . GLU A 1 89 ? -11.101 -2.113 3.458 1.00 98.50 89 GLU A C 1
ATOM 701 O O . GLU A 1 89 ? -10.662 -2.970 2.686 1.00 98.50 89 GLU A O 1
ATOM 706 N N . ALA A 1 90 ? -11.587 -0.947 3.020 1.00 98.06 90 ALA A N 1
ATOM 707 C CA . ALA A 1 90 ? -11.666 -0.606 1.603 1.00 98.06 90 ALA A CA 1
ATOM 708 C C . ALA A 1 90 ? -10.277 -0.506 0.943 1.00 98.06 90 ALA A C 1
ATOM 710 O O . ALA A 1 90 ? -10.106 -0.962 -0.187 1.00 98.06 90 ALA A O 1
ATOM 711 N N . MET A 1 91 ? -9.289 0.071 1.632 1.00 98.25 91 MET A N 1
ATOM 712 C CA . MET A 1 91 ? -7.900 0.162 1.162 1.00 98.25 91 MET A CA 1
ATOM 713 C C . MET A 1 91 ? -7.234 -1.205 1.060 1.00 98.25 91 MET A C 1
ATOM 715 O O . MET A 1 91 ? -6.599 -1.511 0.055 1.00 98.25 91 MET A O 1
ATOM 719 N N . ILE A 1 92 ? -7.417 -2.058 2.067 1.00 98.56 92 ILE A N 1
ATOM 720 C CA . ILE A 1 92 ? -6.857 -3.415 2.081 1.00 98.56 92 ILE A CA 1
ATOM 721 C C . ILE A 1 92 ? -7.441 -4.253 0.937 1.00 98.56 92 ILE A C 1
ATOM 723 O O . ILE A 1 92 ? -6.708 -4.979 0.262 1.00 98.56 92 ILE A O 1
ATOM 727 N N . ALA A 1 93 ? -8.749 -4.139 0.686 1.00 98.12 93 ALA A N 1
ATOM 728 C CA . ALA A 1 93 ? -9.396 -4.817 -0.433 1.00 98.12 93 ALA A CA 1
ATOM 729 C C . ALA A 1 93 ? -8.853 -4.331 -1.787 1.00 98.12 93 ALA A C 1
ATOM 731 O O . ALA A 1 93 ? -8.547 -5.136 -2.667 1.00 98.12 93 ALA A O 1
ATOM 732 N N . GLU A 1 94 ? -8.692 -3.019 -1.951 1.00 96.69 94 GLU A N 1
ATOM 733 C CA . GLU A 1 94 ? -8.164 -2.440 -3.183 1.00 96.69 94 GLU A CA 1
ATOM 734 C C . GLU A 1 94 ? -6.702 -2.817 -3.424 1.00 96.69 94 GLU A C 1
ATOM 736 O O . GLU A 1 94 ? -6.364 -3.220 -4.536 1.00 96.69 94 GLU A O 1
ATOM 741 N N . PHE A 1 95 ? -5.870 -2.807 -2.380 1.00 97.38 95 PHE A N 1
ATOM 742 C CA . PHE A 1 95 ? -4.489 -3.286 -2.430 1.00 97.38 95 PHE A CA 1
ATOM 743 C C . PHE A 1 95 ? -4.418 -4.718 -2.979 1.00 97.38 95 PHE A C 1
ATOM 745 O O . PHE A 1 95 ? -3.674 -4.995 -3.920 1.00 97.38 95 PHE A O 1
ATOM 752 N N . GLY A 1 96 ? -5.255 -5.621 -2.455 1.00 96.69 96 GLY A N 1
ATOM 753 C CA . GLY A 1 96 ? -5.337 -6.999 -2.943 1.00 96.69 96 GLY A CA 1
ATOM 754 C C . GLY A 1 96 ? -5.791 -7.104 -4.401 1.00 96.69 96 GLY A C 1
ATOM 755 O O . GLY A 1 96 ? -5.222 -7.882 -5.167 1.00 96.69 96 GLY A O 1
ATOM 756 N N . ASN A 1 97 ? -6.758 -6.286 -4.821 1.00 95.00 97 ASN A N 1
ATOM 757 C CA . ASN A 1 97 ? -7.218 -6.258 -6.211 1.00 95.00 97 ASN A CA 1
ATOM 758 C C . ASN A 1 97 ? -6.114 -5.824 -7.183 1.00 95.00 97 ASN A C 1
ATOM 760 O O . ASN A 1 97 ? -6.020 -6.380 -8.281 1.00 95.00 97 ASN A O 1
ATOM 764 N N . VAL A 1 98 ? -5.274 -4.857 -6.795 1.00 93.69 98 VAL A N 1
ATOM 765 C CA . VAL A 1 98 ? -4.108 -4.461 -7.596 1.00 93.69 98 VAL A CA 1
ATOM 766 C C . VAL A 1 98 ? -3.136 -5.631 -7.732 1.00 93.69 98 VAL A C 1
ATOM 768 O O . VAL A 1 98 ? -2.765 -5.965 -8.855 1.00 93.69 98 VAL A O 1
ATOM 771 N N . LEU A 1 99 ? -2.781 -6.307 -6.632 1.00 93.38 99 LEU A N 1
ATOM 772 C CA . LEU A 1 99 ? -1.857 -7.448 -6.680 1.00 93.38 99 LEU A CA 1
ATOM 773 C C . LEU A 1 99 ? -2.364 -8.574 -7.587 1.00 93.38 99 LEU A C 1
ATOM 775 O O . LEU A 1 99 ? -1.600 -9.107 -8.387 1.00 93.38 99 LEU A O 1
ATOM 779 N N . VAL A 1 100 ? -3.660 -8.898 -7.529 1.00 91.31 100 VAL A N 1
ATOM 780 C CA . VAL A 1 100 ? -4.265 -9.921 -8.399 1.00 91.31 100 VAL A CA 1
ATOM 781 C C . VAL A 1 100 ? -4.168 -9.546 -9.877 1.00 91.31 100 VAL A C 1
ATOM 783 O O . VAL A 1 100 ? -3.951 -10.431 -10.705 1.00 91.31 100 VAL A O 1
ATOM 786 N N . LYS A 1 101 ? -4.349 -8.265 -10.224 1.00 89.62 101 LYS A N 1
ATOM 787 C CA . LYS A 1 101 ? -4.212 -7.790 -11.608 1.00 89.62 101 LYS A CA 1
ATOM 788 C C . LYS A 1 101 ? -2.762 -7.900 -12.0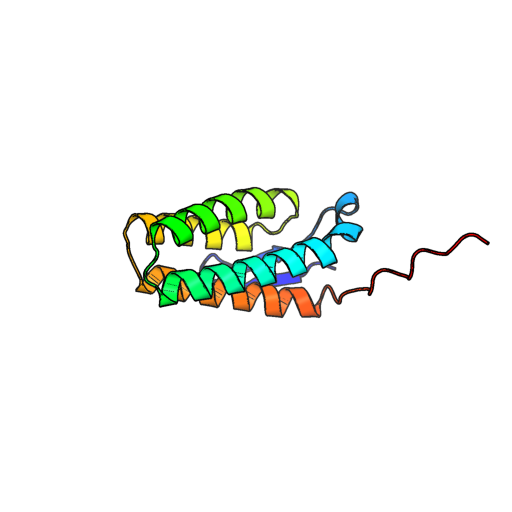69 1.00 89.62 101 LYS A C 1
ATOM 790 O O . LYS A 1 101 ? -2.502 -8.604 -13.033 1.00 89.62 101 LYS A O 1
ATOM 795 N N . VAL A 1 102 ? -1.838 -7.309 -11.315 1.00 88.31 102 VAL A N 1
ATOM 796 C CA . VAL A 1 102 ? -0.403 -7.297 -11.638 1.00 88.31 102 VAL A CA 1
ATOM 797 C C . VAL A 1 102 ? 0.159 -8.708 -11.781 1.00 88.31 102 VAL A C 1
ATOM 799 O O . VAL A 1 102 ? 0.913 -8.983 -12.706 1.00 88.31 102 VAL A O 1
ATOM 802 N N . ARG A 1 103 ? -0.237 -9.639 -10.908 1.00 83.75 103 ARG A N 1
ATOM 803 C CA . ARG A 1 103 ? 0.253 -11.022 -10.948 1.00 83.75 103 ARG A CA 1
ATOM 804 C C . ARG A 1 103 ? -0.065 -11.752 -12.258 1.00 83.75 103 ARG A C 1
ATOM 806 O O . ARG A 1 103 ? 0.613 -12.719 -12.584 1.00 83.75 103 ARG A O 1
ATOM 813 N N . LYS A 1 104 ? -1.094 -11.330 -13.002 1.00 83.00 104 LYS A N 1
ATOM 814 C CA . LYS A 1 104 ? -1.403 -11.915 -14.318 1.00 83.00 104 LYS A CA 1
ATOM 815 C C . LYS A 1 104 ? -0.368 -11.532 -15.372 1.00 83.00 104 LYS A C 1
ATOM 817 O O . LYS A 1 104 ? -0.093 -12.342 -16.250 1.00 83.00 104 LYS A O 1
ATOM 822 N N . ASP A 1 105 ? 0.189 -10.333 -15.254 1.00 81.12 105 ASP A N 1
ATOM 823 C CA . ASP A 1 105 ? 1.103 -9.747 -16.234 1.00 81.12 105 ASP A CA 1
ATOM 824 C C . ASP A 1 105 ? 2.578 -9.975 -15.862 1.00 81.12 105 ASP A C 1
ATOM 826 O O . ASP A 1 105 ? 3.444 -10.007 -16.735 1.00 81.12 105 ASP A O 1
ATOM 830 N N . PHE A 1 106 ? 2.855 -10.218 -14.577 1.00 78.00 106 PHE A N 1
ATOM 831 C CA . PHE A 1 106 ? 4.162 -10.618 -14.049 1.00 78.00 106 PHE A CA 1
ATOM 832 C C . PHE A 1 106 ? 4.073 -12.009 -13.393 1.00 78.00 106 PHE A C 1
ATOM 834 O O . PHE A 1 106 ? 4.088 -12.112 -12.160 1.00 78.00 106 PHE A O 1
ATOM 841 N N . PRO A 1 107 ? 3.929 -13.095 -14.179 1.00 65.06 107 PRO A N 1
ATOM 842 C CA . PRO A 1 107 ? 3.962 -14.444 -13.635 1.00 65.06 107 PRO A CA 1
ATOM 843 C C . PRO A 1 107 ? 5.347 -14.721 -13.042 1.00 65.06 107 PRO A C 1
ATOM 845 O O . PRO A 1 107 ? 6.367 -14.382 -13.639 1.00 65.06 107 PRO A O 1
ATOM 848 N N . PHE A 1 108 ? 5.380 -15.335 -11.860 1.00 63.84 108 PHE A N 1
ATOM 849 C CA . PHE A 1 108 ? 6.624 -15.787 -11.244 1.00 63.84 108 PHE A CA 1
ATOM 850 C C . PHE A 1 108 ? 7.409 -16.652 -12.238 1.00 63.84 108 PHE A C 1
ATOM 852 O O . PHE A 1 108 ? 6.887 -17.658 -12.717 1.00 63.84 108 PHE A O 1
ATOM 859 N N . SER A 1 109 ? 8.670 -16.312 -12.498 1.00 52.66 109 SER A N 1
ATOM 860 C CA . SER A 1 109 ? 9.650 -17.361 -12.743 1.00 52.66 109 SER A CA 1
ATOM 861 C C . SER A 1 109 ? 9.933 -17.981 -11.380 1.00 52.66 109 SER A C 1
ATOM 863 O O . SER A 1 109 ? 10.285 -17.258 -10.441 1.00 52.66 109 SER A O 1
ATOM 865 N N . GLU A 1 110 ? 9.774 -19.299 -11.237 1.00 51.16 110 GLU A N 1
ATOM 866 C CA . GLU A 1 110 ? 10.503 -19.993 -10.173 1.00 51.16 110 GLU A CA 1
ATOM 867 C C . GLU A 1 110 ? 11.961 -19.515 -10.233 1.00 51.16 110 GLU A C 1
ATOM 869 O O . GLU A 1 110 ? 12.454 -19.248 -11.336 1.00 51.16 110 GLU A O 1
ATOM 874 N N . PRO A 1 111 ? 12.649 -19.323 -9.094 1.00 48.06 111 PRO A N 1
ATOM 875 C CA . PRO A 1 111 ? 14.083 -19.111 -9.164 1.00 48.06 111 PRO A CA 1
ATOM 876 C C . PRO A 1 111 ? 14.640 -20.288 -9.965 1.00 48.06 111 PRO A C 1
ATOM 878 O O . PRO A 1 111 ? 14.504 -21.431 -9.525 1.00 48.06 111 PRO A O 1
ATOM 881 N N . GLU A 1 112 ? 15.187 -20.016 -11.157 1.00 45.59 112 GLU A N 1
ATOM 882 C CA . GLU A 1 112 ? 15.956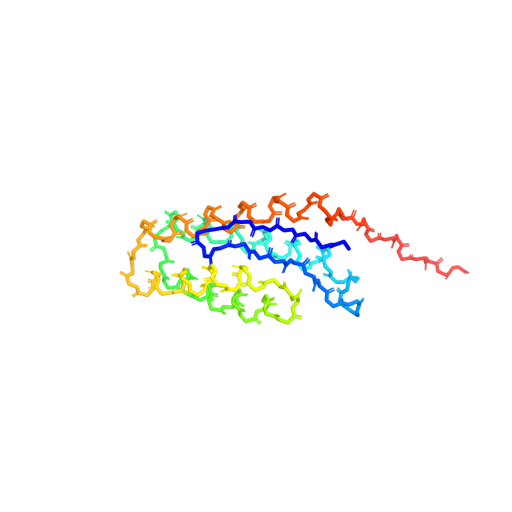 -21.005 -11.910 1.00 45.59 112 GLU A CA 1
ATOM 883 C C . GLU A 1 112 ? 16.879 -21.664 -10.884 1.00 45.59 112 GLU A C 1
ATOM 885 O O . GLU A 1 112 ? 17.579 -20.929 -10.168 1.00 45.59 112 GLU A O 1
ATOM 890 N N . PRO A 1 113 ? 16.813 -22.998 -10.696 1.00 44.91 113 PRO A N 1
ATOM 891 C CA . PRO A 1 113 ? 17.620 -23.658 -9.688 1.00 44.91 113 PRO A CA 1
ATOM 892 C C . PRO A 1 113 ? 19.046 -23.209 -9.942 1.00 44.91 113 PRO A C 1
ATOM 894 O O . PRO A 1 113 ? 19.545 -23.400 -11.053 1.00 44.91 113 PRO A O 1
ATOM 897 N N . ALA A 1 114 ? 19.635 -22.530 -8.946 1.00 53.31 114 ALA A N 1
ATOM 898 C CA . ALA A 1 114 ? 20.968 -21.961 -9.038 1.00 53.31 114 ALA A CA 1
ATOM 899 C C . ALA A 1 114 ? 21.830 -23.003 -9.731 1.00 53.31 114 ALA A C 1
ATOM 901 O O . ALA A 1 114 ? 21.974 -24.106 -9.195 1.00 53.31 114 ALA A O 1
ATOM 902 N N . THR A 1 115 ? 22.261 -22.701 -10.962 1.00 48.44 115 THR A N 1
ATOM 903 C CA . THR A 1 115 ? 23.044 -23.637 -11.759 1.00 48.44 115 THR A CA 1
ATOM 904 C C . THR A 1 115 ? 24.205 -24.021 -10.869 1.00 48.44 115 THR A C 1
ATOM 906 O O . THR A 1 115 ? 25.079 -23.205 -10.578 1.00 48.44 115 THR A O 1
ATOM 909 N N . THR A 1 116 ? 24.134 -25.238 -10.335 1.00 45.22 116 THR A N 1
ATOM 910 C CA . THR A 1 116 ? 25.229 -25.842 -9.607 1.00 45.22 116 THR A CA 1
ATOM 911 C C . THR A 1 116 ? 26.281 -25.991 -10.679 1.00 45.22 116 THR A C 1
ATOM 913 O O . THR A 1 116 ? 26.172 -26.862 -11.540 1.00 45.22 116 THR A O 1
ATOM 916 N N . LEU A 1 117 ? 27.216 -25.046 -10.699 1.00 47.75 117 LEU A N 1
ATOM 917 C CA . LEU A 1 117 ? 28.420 -25.138 -11.494 1.00 47.75 117 LEU A CA 1
ATOM 918 C C . LEU A 1 117 ? 29.179 -26.347 -10.928 1.00 47.75 117 LEU A C 1
ATOM 920 O O . LEU A 1 117 ? 29.850 -26.238 -9.901 1.00 47.75 117 LEU A O 1
ATOM 924 N N . MET A 1 118 ? 28.930 -27.517 -11.519 1.00 45.84 118 MET A N 1
ATOM 925 C CA . MET A 1 118 ? 29.813 -28.679 -11.437 1.00 45.84 118 MET A CA 1
ATOM 926 C C . MET A 1 118 ? 31.052 -28.426 -12.287 1.00 45.84 118 MET A C 1
ATOM 928 O O . MET A 1 118 ? 30.900 -27.831 -13.379 1.00 45.84 118 MET A O 1
#

pLDDT: mean 88.43, std 14.36, range [44.91, 98.62]

Foldseek 3Di:
DFQWDQDPVGIATQDFDPVCLVCVLVVLVVLVVLLVQLVVCLVVLNLVSQLVSLVVQLVPQVNGRNNVSNVLSVQSNVCSVVSVSVSSVVSSVRSVVVSVRVCVVNPDDDPPPPPPPD

Sequence (118 aa):
MLTQVTTRHGTYEIDPPADLMEYIPEFLGNREKDLAALQAAIRKGDFPELFRLGHRIKGVCQPFGFEVLGKIAEDLESAAHREDRGICEAMIAEFGNVLVKVRKDFPFSEPEPATTLM

Radius of gyration: 15.32 Å; chains: 1; bounding box: 44×37×36 Å

Secondary structure (DSSP, 8-state):
--EEEEETTEEEEE---GGGGGGHHHHHHHHHHHHHHHHHHHHHT-HHHHHHHHHHHHHHHGGGT-HHHHHHHHHHHHHHHTT-HHHHHHHHHHHHHHHHHHHHHSPPPP--------